Protein AF-A0AAE0N7J0-F1 (afdb_monomer_lite)

pLDDT: mean 85.81, std 16.44, range [43.88, 98.12]

Sequence (122 aa):
MLRRRYGARAMHALQNYGEEEPAYNGNAYTYSSTYHAGMFRLYAHHPTAPTTPGGRPEYHMTQIKGFDMLSDQNAGVDGMKYFRNARDLAQRHRDKFIQEGNARARRPDALLVDEPEAAEVP

Secondary structure (DSSP, 8-state):
-TTHHHHHHHHHHHHTTT-SS--------EEEEEEETTEEEEEEEEEE--SSTTPPPEEEEEEEEEEETTT-HHHHHHHHHHHHHHHHHHHHHHHHHHHHHHHHHTS--TT-----------

Foldseek 3Di:
DPPQVVLQVVLQCLQCQLPPDRDFPQDFLGKDWDDDPQKIWIKTKGWDDDPDVVGDIDIDIGTPDMANCPPDPVSVVVSVVVVVVSVVSSVVSNVVSNVVNVVSVPPPPPPPPDDPDDPDDD

Structure (mmCIF, N/CA/C/O backbone):
data_AF-A0AAE0N7J0-F1
#
_entry.id   AF-A0AAE0N7J0-F1
#
loop_
_atom_site.group_PDB
_atom_site.id
_atom_site.type_symbol
_atom_site.label_atom_id
_atom_site.label_alt_id
_atom_site.label_comp_id
_atom_site.label_asym_id
_atom_site.label_entity_id
_atom_site.label_seq_id
_atom_site.pdbx_PDB_ins_code
_atom_site.Cartn_x
_atom_site.Cartn_y
_atom_site.Cartn_z
_atom_site.occupancy
_atom_site.B_iso_or_equiv
_atom_site.auth_seq_id
_atom_site.auth_comp_id
_atom_site.auth_asym_id
_atom_site.auth_atom_id
_atom_site.pdbx_PDB_model_num
ATOM 1 N N . MET A 1 1 ? -4.048 13.639 -8.109 1.00 46.69 1 MET A N 1
ATOM 2 C CA . MET A 1 1 ? -3.565 13.121 -6.802 1.00 46.69 1 MET A CA 1
ATOM 3 C C . MET A 1 1 ? -4.675 12.546 -5.901 1.00 46.69 1 MET A C 1
ATOM 5 O O . MET A 1 1 ? -4.394 11.637 -5.133 1.00 46.69 1 MET A O 1
ATOM 9 N N . LEU A 1 2 ? -5.939 12.987 -6.021 1.00 45.59 2 LEU A N 1
ATOM 10 C CA . LEU A 1 2 ? -7.019 12.709 -5.054 1.00 45.59 2 LEU A CA 1
ATOM 11 C C . LEU A 1 2 ? -7.474 11.234 -4.907 1.00 45.59 2 LEU A C 1
ATOM 13 O O . LEU A 1 2 ? -7.934 10.854 -3.837 1.00 45.59 2 LEU A O 1
ATOM 17 N N . ARG A 1 3 ? -7.337 10.378 -5.935 1.00 52.06 3 ARG A N 1
ATOM 18 C CA . ARG A 1 3 ? -7.905 9.009 -5.903 1.00 52.06 3 ARG A CA 1
ATOM 19 C C . ARG A 1 3 ? -7.147 8.003 -5.026 1.00 52.06 3 ARG A C 1
ATOM 21 O O . ARG A 1 3 ? -7.749 7.056 -4.535 1.00 52.06 3 ARG A O 1
ATOM 28 N N . ARG A 1 4 ? -5.842 8.190 -4.806 1.00 59.81 4 ARG A N 1
ATOM 29 C CA . ARG A 1 4 ? -4.995 7.187 -4.123 1.00 59.81 4 ARG A CA 1
ATOM 30 C C . ARG A 1 4 ? -5.202 7.159 -2.604 1.00 59.81 4 ARG A C 1
ATOM 32 O O . ARG A 1 4 ? -5.097 6.101 -1.994 1.00 59.81 4 ARG A O 1
ATOM 39 N N . ARG A 1 5 ? -5.621 8.290 -2.025 1.00 70.69 5 ARG A N 1
ATOM 40 C CA . ARG A 1 5 ? -5.941 8.437 -0.596 1.00 70.69 5 ARG A CA 1
ATOM 41 C C . ARG A 1 5 ? -7.110 7.558 -0.141 1.00 70.69 5 ARG A C 1
ATOM 43 O O . ARG A 1 5 ? -7.124 7.107 0.997 1.00 70.69 5 ARG A O 1
ATOM 50 N N . TYR A 1 6 ? -8.091 7.308 -1.010 1.00 84.19 6 TYR A N 1
ATOM 51 C CA . TYR A 1 6 ? -9.292 6.561 -0.623 1.00 84.19 6 TYR A CA 1
ATOM 52 C C . TYR A 1 6 ? -8.997 5.099 -0.281 1.00 84.19 6 TYR A C 1
ATOM 54 O O . TYR A 1 6 ? -9.589 4.583 0.658 1.00 84.19 6 TYR A O 1
ATOM 62 N N . GLY A 1 7 ? -8.056 4.457 -0.984 1.00 88.38 7 GLY A N 1
ATOM 63 C CA . GLY A 1 7 ? -7.664 3.078 -0.682 1.00 88.38 7 GLY A CA 1
ATOM 64 C C . GLY A 1 7 ? -7.012 2.956 0.695 1.00 88.38 7 GLY A C 1
ATOM 65 O O . GLY A 1 7 ? -7.449 2.150 1.511 1.00 88.38 7 GLY A O 1
ATOM 66 N N . ALA A 1 8 ? -6.045 3.830 0.992 1.00 90.69 8 ALA A N 1
ATOM 67 C CA . ALA A 1 8 ? -5.388 3.858 2.297 1.00 90.69 8 ALA A CA 1
ATOM 68 C C . ALA A 1 8 ? -6.379 4.175 3.430 1.00 90.69 8 ALA A C 1
ATOM 70 O O . ALA A 1 8 ? -6.342 3.525 4.469 1.00 90.69 8 ALA A O 1
ATOM 71 N N . ARG A 1 9 ? -7.315 5.108 3.204 1.00 90.75 9 ARG A N 1
ATOM 72 C CA . ARG A 1 9 ? -8.385 5.419 4.162 1.00 90.75 9 ARG A CA 1
ATOM 73 C C . ARG A 1 9 ? -9.303 4.223 4.413 1.00 90.75 9 ARG A C 1
ATOM 75 O O . ARG A 1 9 ? -9.647 3.962 5.556 1.00 90.75 9 ARG A O 1
ATOM 82 N N . ALA A 1 10 ? -9.703 3.509 3.362 1.00 92.12 10 ALA A N 1
ATOM 83 C CA . ALA A 1 10 ? -10.567 2.339 3.491 1.00 92.12 10 ALA A CA 1
ATOM 84 C C . ALA A 1 10 ? -9.870 1.205 4.257 1.00 92.12 10 ALA A C 1
ATOM 86 O O . ALA A 1 10 ? -10.462 0.623 5.158 1.00 92.12 10 ALA A O 1
ATOM 87 N N . MET A 1 11 ? -8.598 0.932 3.948 1.00 93.81 11 MET A N 1
ATOM 88 C CA . MET A 1 11 ? -7.806 -0.067 4.672 1.00 93.81 11 MET A CA 1
ATOM 89 C C . MET A 1 11 ? -7.610 0.313 6.145 1.00 93.81 11 MET A C 1
ATOM 91 O O . MET A 1 11 ? -7.730 -0.548 7.009 1.00 93.81 11 MET A O 1
ATOM 95 N N . HIS A 1 12 ? -7.365 1.595 6.435 1.00 93.50 12 HIS A N 1
ATOM 96 C CA . HIS A 1 12 ? -7.235 2.102 7.806 1.00 93.50 12 HIS A CA 1
ATOM 97 C C . HIS A 1 12 ? -8.545 2.006 8.598 1.00 93.50 12 HIS A C 1
ATOM 99 O O . HIS A 1 12 ? -8.527 1.615 9.762 1.00 93.50 12 HIS A O 1
ATOM 105 N N . ALA A 1 13 ? -9.683 2.284 7.956 1.00 92.19 13 ALA A N 1
ATOM 106 C CA . ALA A 1 13 ? -10.999 2.112 8.565 1.00 92.19 13 ALA A CA 1
ATOM 107 C C . ALA A 1 13 ? -11.316 0.635 8.852 1.00 92.19 13 ALA A C 1
ATOM 109 O O . ALA A 1 13 ? -11.843 0.326 9.914 1.00 92.19 13 ALA A O 1
ATOM 110 N N . LEU A 1 14 ? -10.963 -0.281 7.939 1.00 93.25 14 LEU A N 1
ATOM 111 C CA . LEU A 1 14 ? -11.126 -1.724 8.158 1.00 93.25 14 LEU A CA 1
ATOM 112 C C . LEU A 1 14 ? -10.261 -2.228 9.317 1.00 93.25 14 LEU A C 1
ATOM 114 O O . LEU A 1 14 ? -10.734 -2.999 10.144 1.00 93.25 14 LEU A O 1
ATOM 118 N N . GLN A 1 15 ? -9.005 -1.782 9.386 1.00 94.12 15 GLN A N 1
ATOM 119 C CA . GLN A 1 15 ? -8.074 -2.168 10.446 1.00 94.12 15 GLN A CA 1
ATOM 120 C C . GLN A 1 15 ? -8.598 -1.804 11.846 1.00 94.12 15 GLN A C 1
ATOM 122 O O . GLN A 1 15 ? -8.431 -2.587 12.780 1.00 94.12 15 GLN A O 1
ATOM 127 N N . ASN A 1 16 ? -9.225 -0.631 11.970 1.00 93.00 16 ASN A N 1
ATOM 128 C CA . ASN A 1 16 ? -9.686 -0.054 13.236 1.00 93.00 16 ASN A CA 1
ATOM 129 C C . ASN A 1 16 ? -11.196 -0.212 13.462 1.00 93.00 16 ASN A C 1
ATOM 131 O O . ASN A 1 16 ? -11.782 0.494 14.278 1.00 93.00 16 ASN A O 1
ATOM 135 N N . TYR A 1 17 ? -11.858 -1.095 12.714 1.00 93.12 17 TYR A N 1
ATOM 136 C CA . TYR A 1 17 ? -13.291 -1.301 12.875 1.00 93.12 17 TYR A CA 1
ATOM 137 C C . TYR A 1 17 ? -13.604 -1.832 14.282 1.00 93.12 17 TYR A C 1
ATOM 139 O O . TYR A 1 17 ? -13.120 -2.902 14.646 1.00 93.12 17 TYR A O 1
ATOM 147 N N . GLY A 1 18 ? -14.434 -1.110 15.040 1.00 87.06 18 GLY A N 1
ATOM 148 C CA . GLY A 1 18 ? -14.841 -1.485 16.399 1.00 87.06 18 GLY A CA 1
ATOM 149 C C . GLY A 1 18 ? -13.831 -1.142 17.501 1.00 87.06 18 GLY A C 1
ATOM 150 O O . GLY A 1 18 ? -14.009 -1.600 18.621 1.00 87.06 18 GLY A O 1
ATOM 151 N N . GLU A 1 19 ? -12.783 -0.374 17.195 1.00 87.81 19 GLU A N 1
ATOM 152 C CA . GLU A 1 19 ? -11.851 0.168 18.193 1.00 87.81 19 GLU A CA 1
ATOM 153 C C . GLU A 1 19 ? -12.272 1.600 18.575 1.00 87.81 19 GLU A C 1
ATOM 155 O O . GLU A 1 19 ? -12.696 2.368 17.706 1.00 87.81 19 GLU A O 1
ATOM 160 N N . GLU A 1 20 ? -12.141 1.972 19.853 1.00 84.38 20 GLU A N 1
ATOM 161 C CA . GLU A 1 20 ? -12.475 3.324 20.339 1.00 84.38 20 GLU A CA 1
ATOM 162 C C . GLU A 1 20 ? -11.505 4.384 19.799 1.00 84.38 20 GLU A C 1
ATOM 164 O O . GLU A 1 20 ? -11.919 5.465 19.374 1.00 84.38 20 GLU A O 1
ATOM 169 N N . GLU A 1 21 ? -10.213 4.050 19.746 1.00 85.00 21 GLU A N 1
ATOM 170 C CA . GLU A 1 21 ? -9.166 4.924 19.226 1.00 85.00 21 GLU A CA 1
ATOM 171 C C . GLU A 1 21 ? -8.492 4.316 17.985 1.00 85.00 21 GLU A C 1
ATOM 173 O O . GLU A 1 21 ? -8.017 3.177 18.025 1.00 85.00 21 GLU A O 1
ATOM 178 N N . PRO A 1 22 ? -8.387 5.058 16.862 1.00 85.88 22 PRO A N 1
ATOM 179 C CA . PRO A 1 22 ? -7.712 4.557 15.674 1.00 85.88 22 PRO A CA 1
ATOM 180 C C . PRO A 1 22 ? -6.209 4.372 15.909 1.00 85.88 22 PRO A C 1
ATOM 182 O O . PRO A 1 22 ? -5.474 5.336 16.128 1.00 85.88 22 PRO A O 1
ATOM 185 N N . ALA A 1 23 ? -5.722 3.146 15.745 1.00 88.06 23 ALA A N 1
ATOM 186 C CA . ALA A 1 23 ? -4.303 2.842 15.740 1.00 88.06 23 ALA A CA 1
ATOM 187 C C . ALA A 1 23 ? -3.643 3.269 14.416 1.00 88.06 23 ALA A C 1
ATOM 189 O O . ALA A 1 23 ? -4.157 3.036 13.312 1.00 88.06 23 ALA A O 1
ATOM 190 N N . TYR A 1 24 ? -2.448 3.852 14.528 1.00 8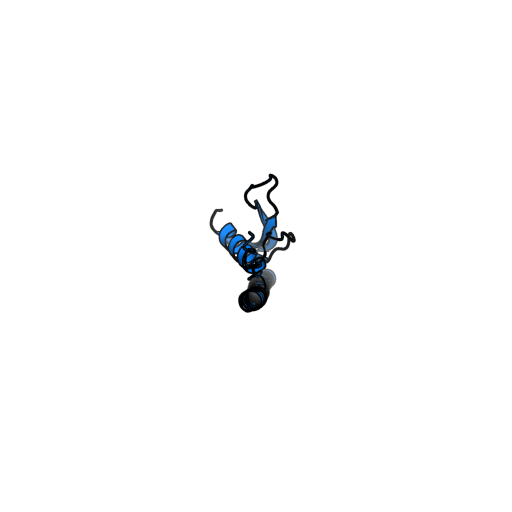9.56 24 TYR A N 1
ATOM 191 C CA . TYR A 1 24 ? -1.578 4.204 13.405 1.00 89.56 24 TYR A CA 1
ATOM 192 C C . TYR A 1 24 ? -0.249 3.474 13.557 1.00 89.56 24 TYR A C 1
ATOM 194 O O . TYR A 1 24 ? 0.621 3.894 14.310 1.00 89.56 24 TYR A O 1
ATOM 202 N N . ASN A 1 25 ? -0.072 2.379 12.822 1.00 87.38 25 ASN A N 1
ATOM 203 C CA . ASN A 1 25 ? 1.161 1.590 12.874 1.00 87.38 25 ASN A CA 1
ATOM 204 C C . ASN A 1 25 ? 2.193 1.982 11.803 1.00 87.38 25 ASN A C 1
ATOM 206 O O . ASN A 1 25 ? 3.208 1.307 11.663 1.00 87.38 25 ASN A O 1
ATOM 210 N N . GLY A 1 26 ? 1.910 3.020 11.008 1.00 85.38 26 GLY A N 1
ATOM 211 C CA . GLY A 1 26 ? 2.790 3.511 9.942 1.00 85.38 26 GLY A CA 1
ATOM 212 C C . GLY A 1 26 ? 2.990 2.550 8.764 1.00 85.38 26 GLY A C 1
ATOM 213 O O . GLY A 1 26 ? 3.751 2.856 7.850 1.00 85.38 26 GLY A O 1
ATOM 214 N N . ASN A 1 27 ? 2.311 1.400 8.744 1.00 91.06 27 ASN A N 1
ATOM 215 C CA . ASN A 1 27 ? 2.503 0.394 7.708 1.00 91.06 27 ASN A CA 1
ATOM 216 C C . ASN A 1 27 ? 1.691 0.707 6.448 1.00 91.06 27 ASN A C 1
ATOM 218 O O . ASN A 1 27 ? 0.577 1.234 6.491 1.00 91.06 27 ASN A O 1
ATOM 222 N N . ALA A 1 28 ? 2.241 0.317 5.298 1.00 92.62 28 ALA A N 1
ATOM 223 C CA . ALA A 1 28 ? 1.573 0.461 4.014 1.00 92.62 28 ALA A CA 1
ATOM 224 C C . ALA A 1 28 ? 0.797 -0.805 3.638 1.00 92.62 28 ALA A C 1
ATOM 226 O O . ALA A 1 28 ? 1.388 -1.860 3.415 1.00 92.62 28 ALA A O 1
ATOM 227 N N . TYR A 1 29 ? -0.521 -0.666 3.487 1.00 94.19 29 TYR A N 1
ATOM 228 C CA . TYR A 1 29 ? -1.426 -1.757 3.089 1.00 94.19 29 TYR A CA 1
ATOM 229 C C . TYR A 1 29 ? -2.112 -1.524 1.744 1.00 94.19 29 TYR A C 1
ATOM 231 O O . TYR A 1 29 ? -2.857 -2.369 1.252 1.00 94.19 29 TYR A O 1
ATOM 239 N N . THR A 1 30 ? -1.892 -0.352 1.152 1.00 94.81 30 THR A N 1
ATOM 240 C CA . THR A 1 30 ? -2.422 0.014 -0.158 1.00 94.81 30 THR A CA 1
ATOM 241 C C . THR A 1 30 ? -1.268 0.336 -1.086 1.00 94.81 30 THR A C 1
ATOM 243 O O . THR A 1 30 ? -0.324 1.024 -0.701 1.00 94.81 30 THR A O 1
ATOM 246 N N . TYR A 1 31 ? -1.382 -0.101 -2.335 1.00 94.94 31 TYR A N 1
ATOM 247 C CA . TYR A 1 31 ? -0.396 0.169 -3.372 1.00 94.94 31 TYR A CA 1
ATOM 248 C C . TYR A 1 31 ? -1.067 0.800 -4.587 1.00 94.94 31 TYR A C 1
ATOM 250 O O . TYR A 1 31 ? -2.246 0.573 -4.861 1.00 94.94 31 TYR A O 1
ATOM 258 N N . SER A 1 32 ? -0.312 1.590 -5.340 1.00 94.38 32 SER A N 1
ATOM 259 C CA . SER A 1 32 ? -0.739 2.073 -6.653 1.00 94.38 32 SER A CA 1
ATOM 260 C C . SER A 1 32 ? 0.405 1.985 -7.637 1.00 94.38 32 SER A C 1
ATOM 262 O O . SER A 1 32 ? 1.554 2.173 -7.248 1.00 94.38 32 SER A O 1
ATOM 264 N N . SER A 1 33 ? 0.087 1.824 -8.911 1.00 93.69 33 SER A N 1
ATOM 265 C CA . SER A 1 33 ? 1.064 1.920 -9.984 1.00 93.69 33 SER A CA 1
ATOM 266 C C . SER A 1 33 ? 0.761 3.071 -10.940 1.00 93.69 33 SER A C 1
ATOM 268 O O . SER A 1 33 ? -0.361 3.582 -11.016 1.00 93.69 33 SER A O 1
ATOM 270 N N . THR A 1 34 ? 1.788 3.491 -11.666 1.00 95.19 34 THR A N 1
ATOM 271 C CA . THR A 1 34 ? 1.665 4.305 -12.876 1.00 95.19 34 THR A CA 1
ATOM 272 C C . THR A 1 34 ? 2.430 3.634 -13.992 1.00 95.19 34 THR A C 1
ATOM 274 O O . THR A 1 34 ? 3.528 3.138 -13.754 1.00 95.19 34 THR A O 1
ATOM 277 N N . TYR A 1 35 ? 1.886 3.689 -15.198 1.00 94.19 35 TYR A N 1
ATOM 278 C CA . TYR A 1 35 ? 2.610 3.364 -16.413 1.00 94.19 35 TYR A CA 1
ATOM 279 C C . TYR A 1 35 ? 2.514 4.562 -17.351 1.00 94.19 35 TYR A C 1
ATOM 281 O O . TYR A 1 35 ? 1.409 5.012 -17.657 1.00 94.19 35 TYR A O 1
ATOM 289 N N . HIS A 1 36 ? 3.657 5.123 -17.733 1.00 95.31 36 HIS A N 1
ATOM 290 C CA . HIS A 1 36 ? 3.720 6.280 -18.618 1.00 95.31 36 HIS A CA 1
ATOM 291 C C . HIS A 1 36 ? 5.030 6.261 -19.404 1.00 95.31 36 HIS A C 1
ATOM 293 O O . HIS A 1 36 ? 6.096 6.191 -18.797 1.00 95.31 36 HIS A O 1
ATOM 299 N N . ALA A 1 37 ? 4.942 6.361 -20.734 1.00 93.94 37 ALA A N 1
ATOM 300 C CA . ALA A 1 37 ? 6.095 6.386 -21.641 1.00 93.94 37 ALA A CA 1
ATOM 301 C C . ALA A 1 37 ? 7.108 5.252 -21.368 1.00 93.94 37 ALA A C 1
ATOM 303 O O . ALA A 1 37 ? 8.293 5.503 -21.195 1.00 93.94 37 ALA A O 1
ATOM 304 N N . GLY A 1 38 ? 6.626 4.011 -21.234 1.00 92.94 38 GLY A N 1
ATOM 305 C CA . GLY A 1 38 ? 7.468 2.841 -20.942 1.00 92.94 38 GLY A CA 1
ATOM 306 C C . GLY A 1 38 ? 7.880 2.685 -19.477 1.00 92.94 38 GLY A C 1
ATOM 307 O O . GLY A 1 38 ? 8.166 1.579 -19.032 1.00 92.94 38 GLY A O 1
ATOM 308 N N . MET A 1 39 ? 7.813 3.752 -18.681 1.00 96.88 39 MET A N 1
ATOM 309 C CA . MET A 1 39 ? 8.189 3.716 -17.273 1.00 96.88 39 MET A CA 1
ATOM 310 C C . MET A 1 39 ? 7.021 3.248 -16.399 1.00 96.88 39 MET A C 1
ATOM 312 O O . MET A 1 39 ? 6.017 3.949 -16.222 1.00 96.88 39 MET A O 1
ATOM 316 N N . PHE A 1 40 ? 7.174 2.071 -15.798 1.00 96.81 40 PHE A N 1
ATOM 317 C CA . PHE A 1 40 ? 6.306 1.570 -14.741 1.00 96.81 40 PHE A CA 1
ATOM 318 C C . PHE A 1 40 ? 6.857 1.990 -13.373 1.00 96.81 40 PHE A C 1
ATOM 320 O O . PHE A 1 40 ? 8.033 1.802 -13.084 1.00 96.81 40 PHE A O 1
ATOM 327 N N . ARG A 1 41 ? 6.016 2.544 -12.495 1.00 97.44 41 ARG A N 1
ATOM 328 C CA . ARG A 1 41 ? 6.380 2.865 -11.103 1.00 97.44 41 ARG A CA 1
ATOM 329 C C . ARG A 1 41 ? 5.346 2.318 -10.143 1.00 97.44 41 ARG A C 1
ATOM 331 O O . ARG A 1 41 ? 4.147 2.429 -10.395 1.00 97.44 41 ARG A O 1
ATOM 338 N N . LEU A 1 42 ? 5.821 1.778 -9.030 1.00 96.81 42 LEU A N 1
ATOM 339 C CA . LEU A 1 42 ? 5.008 1.235 -7.951 1.00 96.81 42 LEU A CA 1
ATOM 340 C C . LEU A 1 42 ? 5.182 2.085 -6.690 1.00 96.81 42 LEU A C 1
ATOM 342 O O . LEU A 1 42 ? 6.300 2.450 -6.325 1.00 96.81 42 LEU A O 1
ATOM 346 N N . TYR A 1 43 ? 4.074 2.361 -6.011 1.00 95.50 43 TYR A N 1
ATOM 347 C CA . TYR A 1 43 ? 4.009 3.190 -4.813 1.00 95.50 43 TYR A CA 1
ATOM 348 C C . TYR A 1 43 ? 3.260 2.470 -3.692 1.00 95.50 43 TYR A C 1
ATOM 350 O O . TYR A 1 43 ? 2.253 1.811 -3.957 1.00 95.50 43 TYR A O 1
ATOM 358 N N . ALA A 1 44 ? 3.720 2.652 -2.458 1.00 95.06 44 ALA A N 1
ATOM 359 C CA . ALA A 1 44 ? 3.047 2.270 -1.220 1.00 95.06 44 ALA A CA 1
ATOM 360 C C . ALA A 1 44 ? 2.386 3.497 -0.587 1.00 95.06 44 ALA A C 1
ATOM 362 O O . ALA A 1 44 ? 2.939 4.596 -0.639 1.00 95.06 44 ALA A O 1
ATOM 363 N N . HIS A 1 45 ? 1.227 3.290 0.035 1.00 93.00 45 HIS A N 1
ATOM 364 C CA . HIS A 1 45 ? 0.489 4.323 0.758 1.00 93.00 45 HIS A CA 1
ATOM 365 C C . HIS A 1 45 ? 0.278 3.897 2.202 1.00 93.00 45 HIS A C 1
ATOM 367 O O . HIS A 1 45 ? -0.202 2.784 2.441 1.00 93.00 45 HIS A O 1
ATOM 373 N N . HIS A 1 46 ? 0.586 4.788 3.140 1.00 90.69 46 HIS A N 1
ATOM 374 C CA . HIS A 1 46 ? 0.363 4.569 4.567 1.00 90.69 46 HIS A CA 1
ATOM 375 C C . HIS A 1 46 ? -0.226 5.824 5.228 1.00 90.69 46 HIS A C 1
ATOM 377 O O . HIS A 1 46 ? 0.145 6.944 4.857 1.00 90.69 46 HIS A O 1
ATOM 383 N N . PRO A 1 47 ? -1.174 5.657 6.165 1.00 91.75 47 PRO A N 1
ATOM 384 C CA . PRO A 1 47 ? -1.658 6.749 6.992 1.00 91.75 47 PRO A CA 1
ATOM 385 C C . PRO A 1 47 ? -0.698 7.011 8.160 1.00 91.75 47 PRO A C 1
ATOM 387 O O . PRO A 1 47 ? -0.115 6.078 8.717 1.00 91.75 47 PRO A O 1
ATOM 390 N N . THR A 1 48 ? -0.590 8.266 8.578 1.00 91.31 48 THR A N 1
ATOM 391 C CA . THR A 1 48 ? 0.030 8.648 9.855 1.00 91.31 48 THR A CA 1
ATOM 392 C C . THR A 1 48 ? -0.986 9.350 10.741 1.00 91.31 48 THR A C 1
ATOM 394 O O . THR A 1 48 ? -1.971 9.916 10.251 1.00 91.31 48 THR A O 1
ATOM 397 N N . ALA A 1 49 ? -0.743 9.294 12.051 1.00 90.00 49 ALA A N 1
ATOM 398 C CA . ALA A 1 49 ? -1.575 9.978 13.025 1.00 90.00 49 ALA A CA 1
ATOM 399 C C . ALA A 1 49 ? -1.646 11.485 12.715 1.00 90.00 49 ALA A C 1
ATOM 401 O O . ALA A 1 49 ? -0.688 12.043 12.165 1.00 90.00 49 ALA A O 1
ATOM 402 N N . PRO A 1 50 ? -2.764 12.150 13.050 1.00 88.94 50 PRO A N 1
ATOM 403 C CA . PRO A 1 50 ? -2.845 13.600 12.983 1.00 88.94 50 PRO A CA 1
ATOM 404 C C . PRO A 1 50 ? -1.744 14.257 13.821 1.00 88.94 50 PRO A C 1
ATOM 406 O O . PRO A 1 50 ? -1.447 13.816 14.928 1.00 88.94 50 PRO A O 1
ATOM 409 N N . THR A 1 51 ? -1.170 15.343 13.312 1.00 87.06 51 THR A N 1
ATOM 410 C CA . THR A 1 51 ? -0.158 16.145 14.021 1.00 87.06 51 THR A CA 1
ATOM 411 C C . THR A 1 51 ? -0.764 17.078 15.074 1.00 87.06 51 THR A C 1
ATOM 413 O O . THR A 1 51 ? -0.046 17.605 15.920 1.00 87.06 51 THR A O 1
ATOM 416 N N . THR A 1 52 ? -2.086 17.265 15.054 1.00 87.06 52 THR A N 1
ATOM 417 C CA . THR A 1 52 ? -2.845 18.081 16.008 1.00 87.06 52 THR A CA 1
ATOM 418 C C . THR A 1 52 ? -4.016 17.291 16.609 1.00 87.06 52 THR A C 1
ATOM 420 O O . THR A 1 52 ? -4.626 16.480 15.901 1.00 87.06 52 THR A O 1
ATOM 423 N N . PRO A 1 53 ? -4.383 17.521 17.889 1.00 81.56 53 PRO A N 1
ATOM 424 C CA . PRO A 1 53 ? -5.574 16.916 18.489 1.00 81.56 53 PRO A CA 1
ATOM 425 C C . PRO A 1 53 ? -6.837 17.236 17.676 1.00 81.56 53 PRO A C 1
ATOM 427 O O . PRO A 1 53 ? -7.074 18.388 17.317 1.00 81.56 53 PRO A O 1
ATOM 430 N N . GLY A 1 54 ? -7.629 16.213 17.344 1.00 79.81 54 GLY A N 1
ATOM 431 C CA . GLY A 1 54 ? -8.814 16.350 16.481 1.00 79.81 54 GLY A CA 1
ATOM 432 C C . GLY A 1 54 ? -8.512 16.586 14.991 1.00 79.81 54 GLY A C 1
ATOM 433 O O . GLY A 1 54 ? -9.432 16.787 14.195 1.00 79.81 54 GLY A O 1
ATOM 434 N N . GLY A 1 55 ? -7.237 16.563 14.591 1.00 83.56 55 GLY A N 1
ATOM 435 C CA . GLY A 1 55 ? -6.812 16.708 13.204 1.00 83.56 55 GLY A CA 1
ATOM 436 C C . GLY A 1 55 ? -7.189 15.511 12.324 1.00 83.56 55 GLY A C 1
ATOM 437 O O . GLY A 1 55 ? -7.620 14.454 12.785 1.00 83.5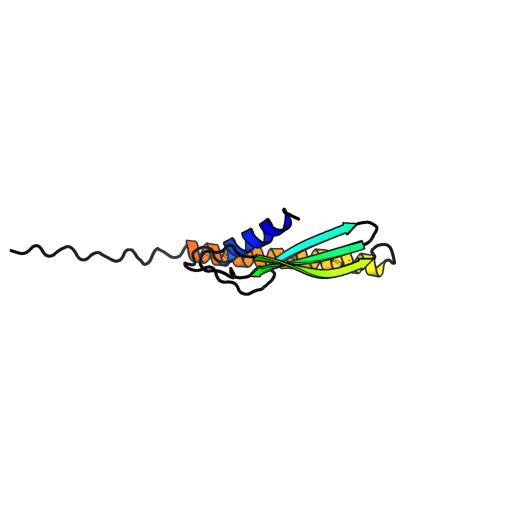6 55 GLY A O 1
ATOM 438 N N . ARG A 1 56 ? -7.011 15.664 11.008 1.00 84.81 56 ARG A N 1
ATOM 439 C CA . ARG A 1 56 ? -7.237 14.574 10.046 1.00 84.81 56 ARG A CA 1
ATOM 440 C C . ARG A 1 56 ? -5.965 13.745 9.858 1.00 84.81 56 ARG A C 1
ATOM 442 O O . ARG A 1 56 ? -4.882 14.324 9.873 1.00 84.81 56 ARG A O 1
ATOM 449 N N . PRO A 1 57 ? -6.084 12.433 9.583 1.00 87.31 57 PRO A N 1
ATOM 450 C CA . PRO A 1 57 ? -4.931 11.616 9.228 1.00 87.31 57 PRO A CA 1
ATOM 451 C C . PRO A 1 57 ? -4.260 12.126 7.959 1.00 87.31 57 PRO A C 1
ATOM 453 O O . PRO A 1 57 ? -4.934 12.468 6.976 1.00 87.31 57 PRO A O 1
ATOM 456 N N . GLU A 1 58 ? -2.935 12.120 7.970 1.00 89.56 58 GLU A N 1
ATOM 457 C CA . GLU A 1 58 ? -2.128 12.386 6.787 1.00 89.56 58 GLU A CA 1
ATOM 458 C C . GLU A 1 58 ? -1.876 11.086 6.023 1.00 89.56 58 GLU A C 1
ATOM 460 O O . GLU A 1 58 ? -1.895 9.994 6.589 1.00 89.56 58 GLU A O 1
ATOM 465 N N . TYR A 1 59 ? -1.682 11.196 4.709 1.00 88.56 59 TYR A N 1
ATOM 466 C CA . TYR A 1 59 ? -1.491 10.043 3.835 1.00 88.56 59 TYR A CA 1
ATOM 467 C C . TYR A 1 59 ? -0.244 10.242 3.000 1.00 88.56 59 TYR A C 1
ATOM 469 O O . TYR A 1 59 ? -0.195 11.121 2.136 1.00 88.56 59 TYR A O 1
ATOM 477 N N . HIS A 1 60 ? 0.730 9.376 3.237 1.00 90.00 60 HIS A N 1
ATOM 478 C CA . HIS A 1 60 ? 2.031 9.437 2.595 1.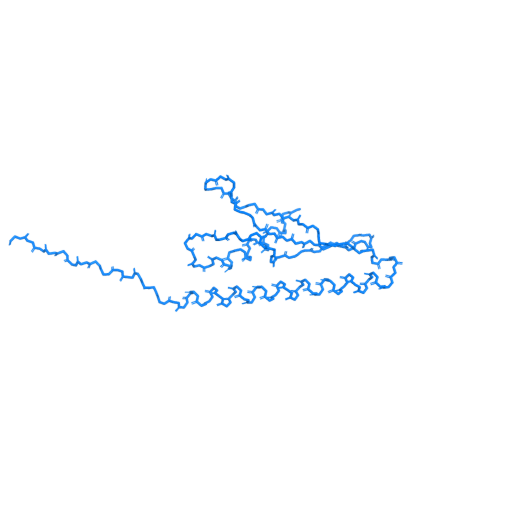00 90.00 60 HIS A CA 1
ATOM 479 C C . HIS A 1 60 ? 2.101 8.439 1.453 1.00 90.00 60 HIS A C 1
ATOM 481 O O . HIS A 1 60 ? 1.534 7.346 1.520 1.00 90.00 60 HIS A O 1
ATOM 487 N N . MET A 1 61 ? 2.805 8.828 0.393 1.00 92.31 61 MET A N 1
ATOM 488 C CA . MET A 1 61 ? 3.048 8.000 -0.781 1.00 92.31 61 MET A CA 1
ATOM 489 C C . MET A 1 61 ? 4.554 7.824 -0.955 1.00 92.31 61 MET A C 1
ATOM 491 O O . MET A 1 61 ? 5.263 8.787 -1.235 1.00 92.31 61 MET A O 1
ATOM 495 N N . THR A 1 62 ? 5.026 6.586 -0.858 1.00 93.94 62 THR A N 1
ATOM 496 C CA . THR A 1 62 ? 6.443 6.240 -1.017 1.00 93.94 62 THR A CA 1
ATOM 497 C C . THR A 1 62 ? 6.622 5.441 -2.296 1.00 93.94 62 THR A C 1
ATOM 499 O O . THR A 1 62 ? 5.935 4.440 -2.511 1.00 93.94 62 THR A O 1
ATOM 502 N N . GLN A 1 63 ? 7.534 5.863 -3.172 1.00 95.25 63 GLN A N 1
ATOM 503 C CA . GLN A 1 63 ? 7.890 5.063 -4.342 1.00 95.25 63 GLN A CA 1
ATOM 504 C C . GLN A 1 63 ? 8.682 3.832 -3.894 1.00 95.25 63 GLN A C 1
ATOM 506 O O . GLN A 1 63 ? 9.719 3.965 -3.256 1.00 95.25 63 GLN A O 1
ATOM 511 N N . ILE A 1 64 ? 8.202 2.643 -4.254 1.00 95.25 64 ILE A N 1
ATOM 512 C CA . ILE A 1 64 ? 8.857 1.370 -3.932 1.00 95.25 64 ILE A CA 1
ATOM 513 C C . ILE A 1 64 ? 9.921 1.058 -4.983 1.00 95.25 64 ILE A C 1
ATOM 515 O O . ILE A 1 64 ? 11.055 0.717 -4.658 1.00 95.25 64 ILE A O 1
ATOM 519 N N . LYS A 1 65 ? 9.543 1.141 -6.265 1.00 96.38 65 LYS A N 1
ATOM 520 C CA . LYS A 1 65 ? 10.407 0.770 -7.390 1.00 96.38 65 LYS A CA 1
ATOM 521 C C . LYS A 1 65 ? 9.900 1.374 -8.700 1.00 96.38 65 LYS A C 1
ATOM 523 O O . LYS A 1 65 ? 8.709 1.669 -8.830 1.00 96.38 65 LYS A O 1
ATOM 528 N N . GLY A 1 66 ? 10.806 1.538 -9.659 1.00 96.44 66 GLY A N 1
ATOM 529 C CA . GLY A 1 66 ? 10.506 1.858 -11.051 1.00 96.44 66 GLY A CA 1
ATOM 530 C C . GLY A 1 66 ? 11.185 0.868 -11.996 1.00 96.44 66 GLY A C 1
ATOM 531 O O . GLY A 1 66 ? 12.243 0.340 -11.655 1.00 96.44 66 GLY A O 1
ATOM 532 N N . PHE A 1 67 ? 10.560 0.622 -13.142 1.00 96.88 67 PHE A N 1
ATOM 533 C CA . PHE A 1 67 ? 11.013 -0.288 -14.188 1.00 96.88 67 PHE A CA 1
ATOM 534 C C . PHE A 1 67 ? 10.837 0.398 -15.539 1.00 96.88 67 PHE A C 1
ATOM 536 O O . PHE A 1 67 ? 9.742 0.877 -15.846 1.00 96.88 67 PHE A O 1
ATOM 543 N N . ASP A 1 68 ? 11.900 0.439 -16.335 1.00 96.56 68 ASP A N 1
ATOM 544 C CA . ASP A 1 68 ? 11.791 0.790 -17.745 1.00 96.56 68 ASP A CA 1
ATOM 545 C C . ASP A 1 68 ? 11.337 -0.455 -18.511 1.00 96.56 68 ASP A C 1
ATOM 547 O O . ASP A 1 68 ? 12.118 -1.348 -18.805 1.00 96.56 68 ASP A O 1
ATOM 551 N N . MET A 1 69 ? 10.038 -0.561 -18.769 1.00 93.69 69 MET A N 1
ATOM 552 C CA . MET A 1 69 ? 9.448 -1.763 -19.363 1.00 93.69 69 MET A CA 1
ATOM 553 C C . MET A 1 69 ? 9.826 -1.932 -20.838 1.00 93.69 69 MET A C 1
ATOM 555 O O . MET A 1 69 ? 9.551 -2.985 -21.410 1.00 93.69 69 MET A O 1
ATOM 559 N N . LEU A 1 70 ? 10.380 -0.887 -21.461 1.00 94.44 70 LEU A N 1
ATOM 560 C CA . LEU A 1 70 ? 10.783 -0.890 -22.864 1.00 94.44 70 LEU A CA 1
ATOM 561 C C . LEU A 1 70 ? 12.291 -1.092 -23.038 1.00 94.44 70 LEU A C 1
ATOM 563 O O . LEU A 1 70 ? 12.716 -1.311 -24.170 1.00 94.44 70 LEU A O 1
ATOM 567 N N . SER A 1 71 ? 13.090 -1.035 -21.962 1.00 94.81 71 SER A N 1
ATOM 568 C CA . SER A 1 71 ? 14.544 -1.214 -22.059 1.00 94.81 71 SER A CA 1
ATOM 569 C C . SER A 1 71 ? 14.909 -2.627 -22.498 1.00 94.81 71 SER A C 1
ATOM 571 O O . SER A 1 71 ? 15.732 -2.807 -23.393 1.00 94.81 71 SER A O 1
ATOM 573 N N . ASP A 1 72 ? 14.289 -3.630 -21.874 1.00 95.12 72 ASP A N 1
ATOM 574 C CA . ASP A 1 72 ? 14.531 -5.042 -22.139 1.00 95.12 72 ASP A CA 1
ATOM 575 C C . ASP A 1 72 ? 13.421 -5.934 -21.557 1.00 95.12 72 ASP A C 1
ATOM 577 O O . ASP A 1 72 ? 12.579 -5.520 -20.753 1.00 95.12 72 ASP A O 1
ATOM 581 N N . GLN A 1 73 ? 13.429 -7.202 -21.973 1.00 94.50 73 GLN A N 1
ATOM 582 C CA . GLN A 1 73 ? 12.432 -8.187 -21.560 1.00 94.50 73 GLN A CA 1
ATOM 583 C C . GLN A 1 73 ? 12.437 -8.449 -20.045 1.00 94.50 73 GLN A C 1
ATOM 585 O O . GLN A 1 73 ? 11.365 -8.649 -19.467 1.00 94.50 73 GLN A O 1
ATOM 590 N N . ASN A 1 74 ? 13.604 -8.445 -19.394 1.00 96.50 74 ASN A N 1
ATOM 591 C CA . ASN A 1 74 ? 13.711 -8.756 -17.968 1.00 96.50 74 ASN A CA 1
ATOM 592 C C . ASN A 1 74 ? 13.077 -7.648 -17.128 1.00 96.50 74 ASN A C 1
ATOM 594 O O . ASN A 1 74 ? 12.272 -7.943 -16.246 1.00 96.50 74 ASN A O 1
ATOM 598 N N . ALA A 1 75 ? 13.350 -6.382 -17.459 1.00 95.31 75 ALA A N 1
ATOM 599 C CA . ALA A 1 75 ? 12.720 -5.235 -16.813 1.00 95.31 75 ALA A CA 1
ATOM 600 C C . ALA A 1 75 ? 11.185 -5.301 -16.915 1.00 95.31 75 ALA A C 1
ATOM 602 O O . ALA A 1 75 ? 10.481 -5.060 -15.927 1.00 95.31 75 ALA A O 1
ATOM 603 N N . GLY A 1 76 ? 10.669 -5.716 -18.078 1.00 94.50 76 GLY A N 1
ATOM 604 C CA . GLY A 1 76 ? 9.244 -5.951 -18.296 1.00 94.50 76 GLY A CA 1
ATOM 605 C C . GLY A 1 76 ? 8.661 -7.066 -17.416 1.00 94.50 76 GLY A C 1
ATOM 606 O O . GLY A 1 76 ? 7.640 -6.881 -16.742 1.00 94.50 76 GLY A O 1
ATOM 607 N N . VAL A 1 77 ? 9.312 -8.232 -17.393 1.00 97.12 77 VAL A N 1
ATOM 608 C CA . VAL A 1 77 ? 8.875 -9.388 -16.591 1.00 97.12 77 VAL A CA 1
ATOM 609 C C . VAL A 1 77 ? 8.914 -9.070 -15.095 1.00 97.12 77 VAL A C 1
ATOM 611 O O . VAL A 1 77 ? 7.944 -9.360 -14.381 1.00 97.12 77 VAL A O 1
ATOM 614 N N . ASP A 1 78 ? 9.980 -8.426 -14.626 1.00 96.44 78 ASP A N 1
ATOM 615 C CA . ASP A 1 78 ? 10.142 -8.052 -13.224 1.00 96.44 78 ASP A CA 1
ATOM 616 C C . ASP A 1 78 ? 9.122 -6.998 -12.799 1.00 96.44 78 ASP A C 1
ATOM 618 O O . ASP A 1 78 ? 8.468 -7.164 -11.764 1.00 96.44 78 ASP A O 1
ATOM 622 N N . GLY A 1 79 ? 8.889 -5.969 -13.619 1.00 95.69 79 GLY A N 1
ATOM 623 C CA . GLY A 1 79 ? 7.855 -4.970 -13.349 1.00 95.69 79 GLY A CA 1
ATOM 624 C C . GLY A 1 79 ? 6.476 -5.609 -13.155 1.00 95.69 79 GLY A C 1
ATOM 625 O O . GLY A 1 79 ? 5.785 -5.336 -12.165 1.00 95.69 79 GLY A O 1
ATOM 626 N N . MET A 1 80 ? 6.105 -6.550 -14.032 1.00 95.94 80 MET A N 1
ATOM 627 C CA . MET A 1 80 ? 4.846 -7.294 -13.911 1.00 95.94 80 MET A CA 1
ATOM 628 C C . MET A 1 80 ? 4.804 -8.220 -12.692 1.00 95.94 80 MET A C 1
ATOM 630 O O . MET A 1 80 ? 3.750 -8.360 -12.063 1.00 95.94 80 MET A O 1
ATOM 634 N N . LYS A 1 81 ? 5.929 -8.846 -12.330 1.00 97.25 81 LYS A N 1
ATOM 635 C CA . LYS A 1 81 ? 6.044 -9.671 -11.119 1.00 97.25 81 LYS A CA 1
ATOM 636 C C . LYS A 1 81 ? 5.821 -8.831 -9.860 1.00 97.25 81 LYS A C 1
ATOM 638 O O . LYS A 1 81 ? 4.994 -9.200 -9.029 1.00 97.25 81 LYS A O 1
ATOM 643 N N . TYR A 1 82 ? 6.476 -7.676 -9.752 1.00 96.88 82 TYR A N 1
ATOM 644 C CA . TYR A 1 82 ? 6.279 -6.745 -8.636 1.00 96.88 82 TYR A CA 1
ATOM 645 C C . TYR A 1 82 ? 4.836 -6.246 -8.555 1.00 96.88 82 TYR A C 1
ATOM 647 O O . TYR A 1 82 ? 4.268 -6.179 -7.464 1.00 96.88 82 TYR A O 1
ATOM 655 N N . PHE A 1 83 ? 4.219 -5.941 -9.698 1.00 95.75 83 PHE A N 1
ATOM 656 C CA . PHE A 1 83 ? 2.820 -5.527 -9.739 1.00 95.75 83 PHE A CA 1
ATOM 657 C C . PHE A 1 83 ? 1.870 -6.607 -9.201 1.00 95.75 83 PHE A C 1
ATOM 659 O O . PHE A 1 83 ? 1.024 -6.304 -8.358 1.00 95.75 83 PHE A O 1
ATOM 666 N N . ARG A 1 84 ? 2.018 -7.863 -9.650 1.00 97.38 84 ARG A N 1
ATOM 667 C CA . ARG A 1 84 ? 1.203 -8.990 -9.160 1.00 97.38 84 ARG A CA 1
ATOM 668 C C . ARG A 1 84 ? 1.411 -9.224 -7.665 1.00 97.38 84 ARG A C 1
ATOM 670 O O . ARG A 1 84 ? 0.440 -9.210 -6.918 1.00 97.38 84 ARG A O 1
ATOM 677 N N . ASN A 1 85 ? 2.664 -9.272 -7.215 1.00 97.12 85 ASN A N 1
ATOM 678 C CA . ASN A 1 85 ? 2.989 -9.455 -5.800 1.00 97.12 85 ASN A CA 1
ATOM 679 C C . ASN A 1 85 ? 2.376 -8.362 -4.910 1.00 97.12 85 ASN A C 1
ATOM 681 O O . ASN A 1 85 ? 1.874 -8.658 -3.827 1.00 97.12 85 ASN A O 1
ATOM 685 N N . ALA A 1 86 ? 2.388 -7.103 -5.360 1.00 96.12 86 ALA A N 1
ATOM 686 C CA . ALA A 1 86 ? 1.775 -5.999 -4.624 1.00 96.12 86 ALA A CA 1
ATOM 687 C C . ALA A 1 86 ? 0.246 -6.134 -4.535 1.00 96.12 86 ALA A C 1
ATOM 689 O O . ALA A 1 86 ? -0.338 -5.824 -3.495 1.00 96.12 86 ALA A O 1
ATOM 690 N N . ARG A 1 87 ? -0.413 -6.622 -5.596 1.00 95.56 87 ARG A N 1
ATOM 691 C CA . ARG A 1 87 ? -1.857 -6.906 -5.577 1.00 95.56 87 ARG A CA 1
ATOM 692 C C . ARG A 1 87 ? -2.193 -8.035 -4.607 1.00 95.56 87 ARG A C 1
ATOM 694 O O . ARG A 1 87 ? -3.097 -7.862 -3.791 1.00 95.56 87 ARG A O 1
ATOM 701 N N . ASP A 1 88 ? -1.440 -9.128 -4.653 1.00 98.12 88 ASP A N 1
ATOM 702 C CA . ASP A 1 88 ? -1.658 -10.288 -3.783 1.00 98.12 88 ASP A CA 1
ATOM 703 C C . ASP A 1 88 ? -1.401 -9.934 -2.314 1.00 98.12 88 ASP A C 1
ATOM 705 O O . ASP A 1 88 ? -2.123 -10.360 -1.414 1.00 98.12 88 ASP A O 1
ATOM 709 N N . LEU A 1 89 ? -0.386 -9.105 -2.051 1.00 96.69 89 LEU A N 1
ATOM 710 C CA . LEU A 1 89 ? -0.111 -8.585 -0.714 1.00 96.69 89 LEU A CA 1
ATOM 711 C C . LEU A 1 89 ? -1.245 -7.676 -0.215 1.00 96.69 89 LEU A C 1
ATOM 713 O O . LEU A 1 89 ? -1.716 -7.859 0.907 1.00 96.69 89 LEU A O 1
ATOM 717 N N . ALA A 1 90 ? -1.740 -6.754 -1.049 1.00 95.75 90 ALA A N 1
ATOM 718 C CA . ALA A 1 90 ? -2.883 -5.905 -0.698 1.00 95.75 90 ALA A CA 1
ATOM 719 C C . ALA A 1 90 ? -4.140 -6.721 -0.374 1.00 95.75 90 ALA A C 1
ATOM 721 O O . ALA A 1 90 ? -4.874 -6.381 0.554 1.00 95.75 90 ALA A O 1
ATOM 722 N N . GLN A 1 91 ? -4.391 -7.789 -1.138 1.00 96.69 91 GLN A N 1
ATOM 723 C CA . GLN A 1 91 ? -5.512 -8.689 -0.896 1.00 96.69 91 GLN A CA 1
ATOM 724 C C . GLN A 1 91 ? -5.362 -9.401 0.449 1.00 96.69 91 GLN A C 1
ATOM 726 O O . GLN A 1 91 ? -6.269 -9.316 1.267 1.00 96.69 91 GLN A O 1
ATOM 731 N N . ARG A 1 92 ? -4.196 -9.997 0.732 1.00 98.06 92 ARG A N 1
ATOM 732 C CA . ARG A 1 92 ? -3.943 -10.657 2.024 1.00 98.06 92 ARG A CA 1
ATOM 733 C C . ARG A 1 92 ? -4.152 -9.724 3.214 1.00 98.06 92 ARG A C 1
ATOM 735 O O . ARG A 1 92 ? -4.736 -10.133 4.212 1.00 98.06 92 ARG A O 1
ATOM 742 N N . HIS A 1 93 ? -3.708 -8.470 3.112 1.00 96.50 93 HIS A N 1
ATOM 743 C CA . HIS A 1 93 ? -3.968 -7.472 4.152 1.00 96.50 93 HIS A CA 1
ATOM 744 C C . HIS A 1 93 ? -5.460 -7.182 4.312 1.00 96.50 93 HIS A C 1
ATOM 746 O O . HIS A 1 93 ? -5.952 -7.128 5.435 1.00 96.50 93 HIS A O 1
ATOM 752 N N . ARG A 1 94 ? -6.182 -7.018 3.199 1.00 96.12 94 ARG A N 1
ATOM 753 C CA . ARG A 1 94 ? -7.620 -6.737 3.226 1.00 96.12 94 ARG A CA 1
ATOM 754 C C . ARG A 1 94 ? -8.398 -7.892 3.840 1.00 96.12 94 ARG A C 1
ATOM 756 O O . ARG A 1 94 ? -9.222 -7.653 4.713 1.00 96.12 94 ARG A O 1
ATOM 763 N N . ASP A 1 95 ? -8.110 -9.114 3.414 1.00 98.06 95 ASP A N 1
ATOM 764 C CA . ASP A 1 95 ? -8.792 -10.315 3.891 1.00 98.06 95 ASP A CA 1
ATOM 765 C C . ASP A 1 95 ? -8.553 -10.500 5.393 1.00 98.06 95 ASP A C 1
ATOM 767 O O . ASP A 1 95 ? -9.501 -10.735 6.142 1.00 98.06 95 ASP A O 1
ATOM 771 N N . LYS A 1 96 ? -7.314 -10.275 5.855 1.00 96.56 96 LYS A N 1
ATOM 772 C CA . LYS A 1 96 ? -6.977 -10.270 7.283 1.00 96.56 96 LYS A CA 1
ATOM 773 C C . LYS A 1 96 ? -7.783 -9.222 8.060 1.00 96.56 96 LYS A C 1
ATOM 775 O O . LYS A 1 96 ? -8.417 -9.568 9.051 1.00 96.56 96 LYS A O 1
ATOM 780 N N . PHE A 1 97 ? -7.808 -7.966 7.611 1.00 95.69 97 PHE A N 1
ATOM 781 C CA . PHE A 1 97 ? -8.546 -6.910 8.318 1.00 95.69 97 PHE A CA 1
ATOM 782 C C . PHE A 1 97 ? -10.058 -7.129 8.308 1.00 95.69 97 PHE A C 1
ATOM 784 O O . PHE A 1 97 ? -10.717 -6.839 9.300 1.00 95.69 97 PHE A O 1
ATOM 791 N N . ILE A 1 98 ? -10.616 -7.687 7.230 1.00 96.38 98 ILE A N 1
ATOM 792 C CA . ILE A 1 98 ? -12.031 -8.077 7.188 1.00 96.38 98 ILE A CA 1
ATOM 793 C C . ILE A 1 98 ? -12.312 -9.178 8.213 1.00 96.38 98 ILE A C 1
ATOM 795 O O . ILE A 1 98 ? -13.304 -9.096 8.933 1.00 96.38 98 ILE A O 1
ATOM 799 N N . GLN A 1 99 ? -11.458 -10.199 8.303 1.00 96.50 99 GLN A N 1
ATOM 800 C CA . GLN A 1 99 ? -11.613 -11.267 9.293 1.00 96.50 99 GLN A CA 1
ATOM 801 C C . GLN A 1 99 ? -11.549 -10.723 10.725 1.00 96.50 99 GLN A C 1
ATOM 803 O O . GLN A 1 99 ? -12.425 -11.032 11.530 1.00 96.50 99 GLN A O 1
ATOM 808 N N . GLU A 1 100 ? -10.563 -9.875 11.026 1.00 94.31 100 GLU A N 1
ATOM 809 C CA . GLU A 1 100 ? -10.410 -9.239 12.339 1.00 94.31 100 GLU A CA 1
ATOM 810 C C . GLU A 1 100 ? -11.598 -8.320 12.670 1.00 94.31 100 GLU A C 1
ATOM 812 O O . GLU A 1 100 ? -12.157 -8.403 13.762 1.00 94.31 100 GLU A O 1
ATOM 817 N N . GLY A 1 101 ? -12.041 -7.489 11.721 1.00 93.94 101 GLY A N 1
ATOM 818 C CA . GLY A 1 101 ? -13.219 -6.632 11.879 1.00 93.94 101 GLY A CA 1
ATOM 819 C C . GLY A 1 101 ? -14.507 -7.430 12.105 1.00 93.94 101 GLY A C 1
ATOM 820 O O . GLY A 1 101 ? -15.268 -7.132 13.023 1.00 93.94 101 GLY A O 1
ATOM 821 N N . ASN A 1 102 ? -14.717 -8.509 11.345 1.00 94.62 102 ASN A N 1
ATOM 822 C CA . ASN A 1 102 ? -15.861 -9.405 11.530 1.00 94.62 102 ASN A CA 1
ATOM 823 C C . ASN A 1 102 ? -15.823 -10.128 12.883 1.00 94.62 102 ASN A C 1
ATOM 825 O O . ASN A 1 102 ? -16.872 -10.358 13.480 1.00 94.62 102 ASN A O 1
ATOM 829 N N . ALA A 1 103 ? -14.636 -10.501 13.371 1.00 93.31 103 ALA A N 1
ATOM 830 C CA . ALA A 1 103 ? -14.487 -11.105 14.690 1.00 93.31 103 ALA A CA 1
ATOM 831 C C . ALA A 1 103 ? -14.865 -10.118 15.805 1.00 93.31 103 ALA A C 1
ATOM 833 O O . ALA A 1 103 ? -15.510 -10.525 16.767 1.00 93.31 103 ALA A O 1
ATOM 834 N N . ARG A 1 104 ? -14.521 -8.830 15.657 1.00 90.75 104 ARG A N 1
ATOM 835 C CA . ARG A 1 104 ? -14.932 -7.764 16.586 1.00 90.75 104 ARG A CA 1
ATOM 836 C C . ARG A 1 104 ? -16.441 -7.525 16.556 1.00 90.75 104 ARG A C 1
ATOM 838 O O . ARG A 1 104 ? -17.052 -7.540 17.612 1.00 90.75 104 ARG A O 1
ATOM 845 N N . ALA A 1 105 ? -17.046 -7.424 15.368 1.00 91.00 105 ALA A N 1
ATOM 846 C CA . ALA A 1 105 ? -18.497 -7.245 15.200 1.00 91.00 105 ALA A CA 1
ATOM 847 C C . ALA A 1 105 ? -19.344 -8.348 15.859 1.00 91.00 105 ALA A C 1
ATOM 849 O O . ALA A 1 105 ? -20.505 -8.132 16.183 1.00 91.00 105 ALA A O 1
ATOM 850 N N . ARG A 1 106 ? -18.791 -9.560 15.986 1.00 89.75 106 ARG A N 1
ATOM 851 C CA . ARG A 1 106 ? -19.477 -10.725 16.564 1.00 89.75 106 ARG A CA 1
ATOM 852 C C . ARG A 1 106 ? -19.294 -10.855 18.071 1.00 89.75 106 ARG A C 1
ATOM 854 O O . ARG A 1 106 ? -19.901 -11.749 18.657 1.00 89.75 106 ARG A O 1
ATOM 861 N N . ARG A 1 107 ? -18.442 -10.036 18.696 1.00 82.12 107 ARG A N 1
ATOM 862 C CA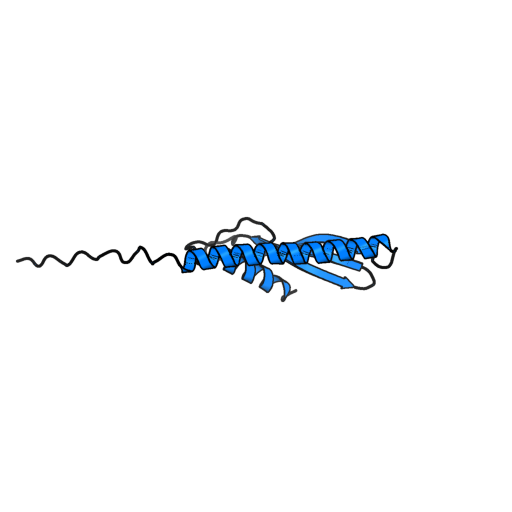 . ARG A 1 107 ? -18.356 -10.011 20.158 1.00 82.12 107 ARG A CA 1
ATOM 863 C C . ARG A 1 107 ? -19.680 -9.434 20.671 1.00 82.12 107 ARG A C 1
ATOM 865 O O . ARG A 1 107 ? -20.054 -8.362 20.207 1.00 82.12 107 ARG A O 1
ATOM 872 N N . PRO A 1 108 ? -20.414 -10.137 21.551 1.00 62.66 108 PRO A N 1
ATOM 873 C CA . PRO A 1 108 ? -21.589 -9.547 22.176 1.00 62.66 108 PRO A CA 1
ATOM 874 C C . PRO A 1 108 ? -21.158 -8.292 22.942 1.00 62.66 108 PRO A C 1
ATOM 876 O O . PRO A 1 108 ? -20.102 -8.317 23.579 1.00 62.66 108 PRO A O 1
ATOM 879 N N . ASP A 1 109 ? -21.950 -7.219 22.850 1.00 56.91 109 ASP A N 1
ATOM 880 C CA . ASP A 1 109 ? -21.783 -5.979 23.618 1.00 56.91 109 ASP A CA 1
ATOM 881 C C . ASP A 1 109 ? -21.743 -6.311 25.115 1.00 56.91 109 ASP A C 1
ATOM 883 O O . ASP A 1 109 ? -22.763 -6.376 25.799 1.00 56.91 109 ASP A O 1
ATOM 887 N N . ALA A 1 110 ? -20.550 -6.553 25.648 1.00 47.06 110 ALA A N 1
ATOM 888 C CA . ALA A 1 110 ? -20.324 -6.788 27.065 1.00 47.06 110 ALA A CA 1
ATOM 889 C C . ALA A 1 110 ? -20.250 -5.453 27.823 1.00 47.06 110 ALA A C 1
ATOM 891 O O . ALA A 1 110 ? -19.319 -5.251 28.587 1.00 47.06 110 ALA A O 1
ATOM 892 N N . LEU A 1 111 ? -21.189 -4.533 27.572 1.00 47.34 111 LEU A N 1
ATOM 893 C CA . LEU A 1 111 ? -21.351 -3.269 28.305 1.00 47.34 1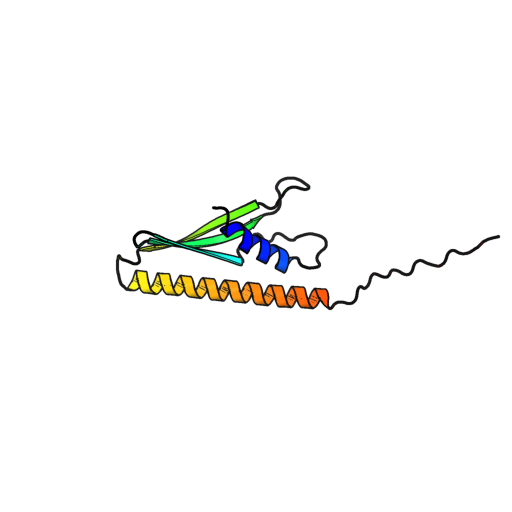11 LEU A CA 1
ATOM 894 C C . LEU A 1 111 ? -22.816 -2.777 28.310 1.00 47.34 111 LEU A C 1
ATOM 896 O O . LEU A 1 111 ? -23.072 -1.576 28.357 1.00 47.34 111 LEU A O 1
ATOM 900 N N . LEU A 1 112 ? -23.799 -3.683 28.371 1.00 45.19 112 LEU A N 1
ATOM 901 C CA . LEU A 1 112 ? -24.981 -3.368 29.183 1.00 45.19 112 LEU A CA 1
ATOM 902 C C . LEU A 1 112 ? -24.542 -3.503 30.643 1.00 45.19 112 LEU A C 1
ATOM 904 O O . LEU A 1 112 ? -24.674 -4.557 31.257 1.00 45.19 112 LEU A O 1
ATOM 908 N N . VAL A 1 113 ? -23.889 -2.457 31.147 1.00 49.34 113 VAL A N 1
ATOM 909 C CA . VAL A 1 113 ? -23.682 -2.280 32.580 1.00 49.34 113 VAL A CA 1
ATOM 910 C C . VAL A 1 113 ? -25.078 -2.085 33.157 1.00 49.34 113 VAL A C 1
ATOM 912 O O . VAL A 1 113 ? -25.728 -1.088 32.849 1.00 49.34 113 VAL A O 1
ATOM 915 N N . ASP A 1 114 ? -25.544 -3.077 33.915 1.00 45.66 114 ASP A N 1
ATOM 916 C CA . ASP A 1 114 ? -26.716 -2.972 34.779 1.00 45.66 114 ASP A CA 1
ATOM 917 C C . ASP A 1 114 ? -26.632 -1.652 35.558 1.00 45.66 114 ASP A C 1
ATOM 919 O O . ASP A 1 114 ? -25.730 -1.465 36.381 1.00 45.66 114 ASP A O 1
ATOM 923 N N . GLU A 1 115 ? -27.557 -0.726 35.301 1.00 46.84 115 GLU A N 1
ATOM 924 C CA . GLU A 1 115 ? -27.825 0.325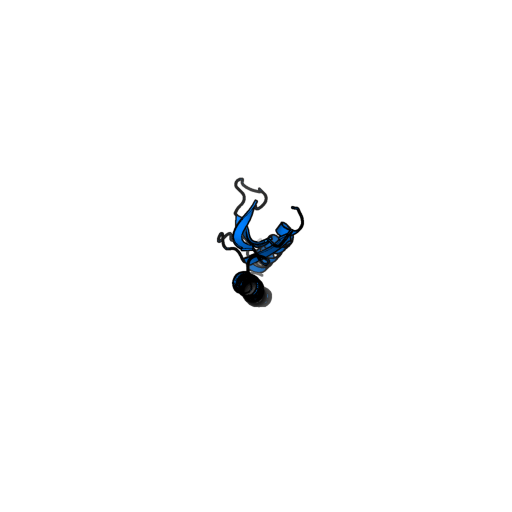 36.275 1.00 46.84 115 GLU A CA 1
ATOM 925 C C . GLU A 1 115 ? -28.414 -0.354 37.517 1.00 46.84 115 GLU A C 1
ATOM 927 O O . GLU A 1 115 ? -29.428 -1.048 37.396 1.00 46.84 115 GLU A O 1
ATOM 932 N N . PRO A 1 116 ? -27.820 -0.197 38.714 1.00 47.03 116 PRO A N 1
ATOM 933 C CA . PRO A 1 116 ? -28.488 -0.638 39.919 1.00 47.03 116 PRO A CA 1
ATOM 934 C C . PRO A 1 116 ? -29.722 0.243 40.115 1.00 47.03 116 PRO A C 1
ATOM 936 O O . PRO A 1 116 ? -29.623 1.455 40.311 1.00 47.03 116 PRO A O 1
ATOM 939 N N . GLU A 1 117 ? -30.874 -0.414 40.030 1.00 49.50 117 GLU A N 1
ATOM 940 C CA . GLU A 1 117 ? -32.195 0.056 40.422 1.00 49.50 117 GLU A CA 1
ATOM 941 C C . GLU A 1 117 ? -32.095 0.944 41.670 1.00 49.50 117 GLU A C 1
ATOM 943 O O . GLU A 1 117 ? -31.590 0.535 42.720 1.00 49.50 117 GLU A O 1
ATOM 948 N N . ALA A 1 118 ? -32.513 2.200 41.511 1.00 47.34 118 ALA A N 1
ATOM 949 C CA . ALA A 1 118 ? -32.510 3.196 42.563 1.00 47.34 118 ALA A CA 1
ATOM 950 C C . ALA A 1 118 ? -33.256 2.652 43.786 1.00 47.34 118 ALA A C 1
ATOM 952 O O . ALA A 1 118 ? -34.456 2.394 43.733 1.00 47.34 118 ALA A O 1
ATOM 953 N N . ALA A 1 119 ? -32.535 2.502 44.895 1.00 46.44 119 ALA A N 1
ATOM 954 C CA . ALA A 1 119 ? -33.142 2.272 46.191 1.00 46.44 119 ALA A CA 1
ATOM 955 C C . ALA A 1 119 ? -34.027 3.481 46.533 1.00 46.44 119 ALA A C 1
ATOM 957 O O . ALA A 1 119 ? -33.527 4.555 46.875 1.00 46.44 119 ALA A O 1
ATOM 958 N N . GLU A 1 120 ? -35.341 3.304 46.415 1.00 43.88 120 GLU A N 1
ATOM 959 C CA . GLU A 1 120 ? -36.327 4.165 47.055 1.00 43.88 120 GLU A CA 1
ATOM 960 C C . GLU A 1 120 ? -36.087 4.146 48.572 1.00 43.88 120 GLU A C 1
ATOM 962 O O . GLU A 1 120 ? -36.101 3.098 49.218 1.00 43.88 120 GLU A O 1
ATOM 967 N N . VAL A 1 121 ? -35.859 5.334 49.128 1.00 45.62 121 VAL A N 1
ATOM 968 C CA . VAL A 1 121 ? -35.970 5.653 50.557 1.00 45.62 121 VAL A CA 1
ATOM 969 C C . VAL A 1 121 ? -37.046 6.741 50.617 1.00 45.62 121 VAL A C 1
ATOM 971 O O . VAL A 1 121 ? -36.959 7.709 49.852 1.00 45.62 121 VAL A O 1
ATOM 974 N N . PRO A 1 122 ? -38.109 6.562 51.415 1.00 49.09 122 PRO A N 1
ATOM 975 C CA . PRO A 1 122 ? -38.049 6.874 52.846 1.00 49.09 122 PRO A CA 1
ATOM 976 C C . PRO A 1 122 ? -38.443 5.724 53.776 1.00 49.09 122 PRO A C 1
ATOM 978 O O . PRO A 1 122 ? -39.470 5.059 53.516 1.00 49.09 122 PRO A O 1
#

Organism: NCBI:txid330526

Radius of gyration: 21.77 Å; chains: 1; bounding box: 53×29×76 Å